Protein AF-A0A840RTL2-F1 (afdb_monomer_lite)

Sequence (52 aa):
MDSGTQTQGAVILSQCRMVDLVERSAKRIETAPIYIIQEALGELQAAIDLEE

Organism: NCBI:txid728004

Radius of gyration: 13.22 Å; chains: 1; bounding box: 26×25×31 Å

Secondary structure (DSSP, 8-state):
---S-SS-----GGG-----TTTTT--------HHHHHHHHHHHHHHHHTT-

Structure (mmCIF, N/CA/C/O backbone):
data_AF-A0A840RTL2-F1
#
_entry.id   AF-A0A840RTL2-F1
#
loop_
_atom_site.group_PDB
_atom_site.id
_atom_site.type_symbol
_atom_site.label_atom_id
_atom_site.label_alt_id
_atom_site.label_comp_id
_atom_site.label_asym_id
_atom_site.label_entity_id
_atom_site.label_seq_id
_atom_site.pdbx_PDB_ins_code
_atom_site.Cartn_x
_atom_site.Cartn_y
_atom_site.Cartn_z
_atom_site.occupancy
_atom_site.B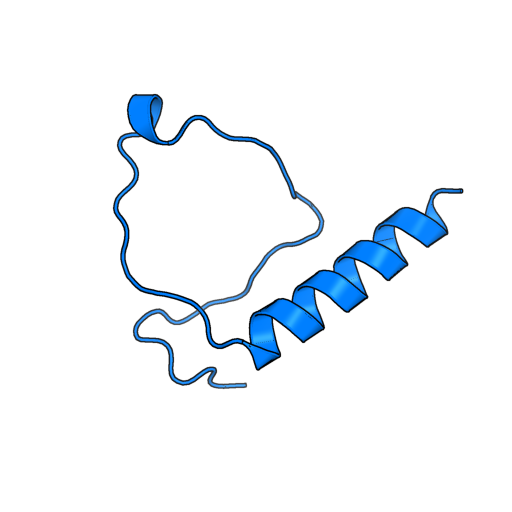_iso_or_equiv
_atom_site.auth_seq_id
_atom_site.auth_comp_id
_atom_site.auth_asym_id
_atom_site.auth_atom_id
_atom_site.pdbx_PDB_model_num
ATOM 1 N N . MET A 1 1 ? 7.385 -8.539 9.055 1.00 52.94 1 MET A N 1
ATOM 2 C CA . MET A 1 1 ? 7.453 -9.997 8.820 1.00 52.94 1 MET A CA 1
ATOM 3 C C . MET A 1 1 ? 7.468 -10.208 7.321 1.00 52.94 1 MET A C 1
ATOM 5 O O . MET A 1 1 ? 6.841 -9.425 6.624 1.00 52.94 1 MET A O 1
ATOM 9 N N . ASP A 1 2 ? 8.265 -11.161 6.851 1.00 68.81 2 ASP A N 1
ATOM 10 C CA . ASP A 1 2 ? 8.654 -11.309 5.446 1.00 68.81 2 ASP A CA 1
ATOM 11 C C . ASP A 1 2 ? 7.439 -11.703 4.591 1.00 68.81 2 ASP A C 1
ATOM 13 O O . ASP A 1 2 ? 6.956 -12.832 4.668 1.00 68.81 2 ASP A O 1
ATOM 17 N N . SER A 1 3 ? 6.897 -10.759 3.817 1.00 77.12 3 SER A N 1
ATOM 18 C CA . SER A 1 3 ? 5.659 -10.948 3.051 1.00 77.12 3 SER A CA 1
ATOM 19 C C . SER A 1 3 ? 5.792 -11.954 1.900 1.00 77.12 3 SER A C 1
ATOM 21 O O . SER A 1 3 ? 4.816 -12.232 1.202 1.00 77.12 3 SER A O 1
ATOM 23 N N . GLY A 1 4 ? 6.991 -12.502 1.678 1.00 80.00 4 GLY A N 1
ATOM 24 C CA . GLY A 1 4 ? 7.311 -13.348 0.527 1.00 80.00 4 GLY A CA 1
ATOM 25 C C . GLY A 1 4 ? 7.358 -12.569 -0.791 1.00 80.00 4 GLY A C 1
ATOM 26 O O . GLY A 1 4 ? 7.339 -13.174 -1.861 1.00 80.00 4 GLY A O 1
ATOM 27 N N . THR A 1 5 ? 7.389 -11.237 -0.718 1.00 87.31 5 THR A N 1
ATOM 28 C CA . THR A 1 5 ? 7.506 -10.333 -1.863 1.00 87.31 5 THR A CA 1
ATOM 29 C C . THR A 1 5 ? 8.947 -10.269 -2.347 1.00 87.31 5 THR A C 1
ATOM 31 O O . THR A 1 5 ? 9.899 -10.384 -1.571 1.00 87.31 5 THR A O 1
ATOM 34 N N . GLN A 1 6 ? 9.118 -10.066 -3.651 1.00 86.81 6 GLN A N 1
ATOM 35 C CA . GLN A 1 6 ? 10.434 -9.854 -4.246 1.00 86.81 6 GLN A CA 1
ATOM 36 C C . GLN A 1 6 ? 11.0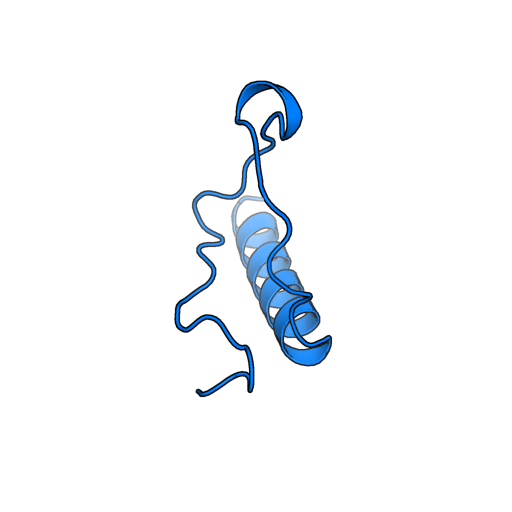87 -8.587 -3.681 1.00 86.81 6 GLN A C 1
ATOM 38 O O . GLN A 1 6 ? 12.300 -8.535 -3.473 1.00 86.81 6 GLN A O 1
ATOM 43 N N . THR A 1 7 ? 10.275 -7.561 -3.447 1.00 86.56 7 THR A N 1
ATOM 44 C CA . THR A 1 7 ? 10.675 -6.319 -2.804 1.00 86.56 7 THR A CA 1
ATOM 45 C C . THR A 1 7 ? 10.562 -6.431 -1.292 1.00 86.56 7 THR A C 1
ATOM 47 O O . THR A 1 7 ? 9.648 -7.048 -0.747 1.00 86.56 7 THR A O 1
ATOM 50 N N . GLN A 1 8 ? 11.523 -5.816 -0.614 1.00 86.88 8 GLN A N 1
ATOM 51 C CA . GLN A 1 8 ? 11.592 -5.749 0.838 1.00 86.88 8 GLN A CA 1
ATOM 52 C C . GLN A 1 8 ? 11.272 -4.317 1.265 1.00 86.88 8 GLN A C 1
ATOM 54 O O . GLN A 1 8 ? 11.813 -3.369 0.690 1.00 86.88 8 GLN A O 1
ATOM 59 N N . GLY A 1 9 ? 10.388 -4.144 2.247 1.00 85.44 9 GLY A N 1
ATOM 60 C CA . GLY A 1 9 ? 9.983 -2.814 2.693 1.00 85.44 9 GLY A CA 1
ATOM 61 C C . GLY A 1 9 ? 8.721 -2.795 3.548 1.00 85.44 9 GLY A C 1
ATOM 62 O O . GLY A 1 9 ? 8.249 -3.829 4.012 1.00 85.44 9 GLY A O 1
ATOM 63 N N . ALA A 1 10 ? 8.195 -1.589 3.752 1.00 88.44 10 ALA A N 1
ATOM 64 C CA . ALA A 1 10 ? 6.95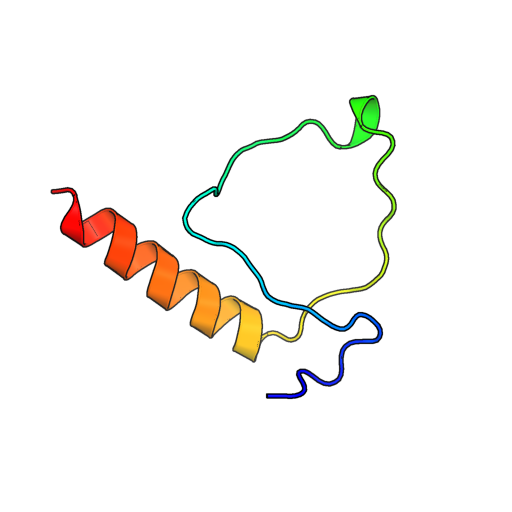9 -1.330 4.481 1.00 88.44 10 ALA A CA 1
ATOM 65 C C . ALA A 1 10 ? 6.015 -0.463 3.638 1.00 88.44 10 ALA A C 1
ATOM 67 O O . ALA A 1 10 ? 6.464 0.361 2.836 1.00 88.44 10 ALA A O 1
ATOM 68 N N . VAL A 1 11 ? 4.709 -0.632 3.841 1.00 89.31 11 VAL A N 1
ATOM 69 C CA . VAL A 1 11 ? 3.678 0.236 3.261 1.00 89.31 11 VAL A CA 1
ATOM 70 C C . VAL A 1 11 ? 3.418 1.393 4.227 1.00 89.31 11 VAL A C 1
ATOM 72 O O . VAL A 1 11 ? 3.236 1.171 5.419 1.00 89.31 11 VAL A O 1
ATOM 75 N N . ILE A 1 12 ? 3.410 2.631 3.725 1.00 92.69 12 ILE A N 1
ATOM 76 C CA . ILE A 1 12 ? 3.161 3.831 4.539 1.00 92.69 12 ILE A CA 1
ATOM 77 C C . ILE A 1 12 ? 1.732 4.320 4.300 1.00 92.69 12 ILE A C 1
ATOM 79 O O . ILE A 1 12 ? 1.453 4.950 3.280 1.00 92.69 12 ILE A O 1
ATOM 83 N N . LEU A 1 13 ? 0.835 4.043 5.248 1.00 94.00 13 LEU A N 1
ATOM 84 C CA . LEU A 1 13 ? -0.586 4.404 5.149 1.00 94.00 13 LEU A CA 1
ATOM 85 C C . LEU A 1 13 ? -0.870 5.860 5.532 1.00 94.00 13 LEU A C 1
ATOM 87 O O . LEU A 1 13 ? -1.746 6.487 4.945 1.00 94.00 13 LEU A O 1
ATOM 91 N N . SER A 1 14 ? -0.064 6.443 6.422 1.00 91.75 14 SER A N 1
ATOM 92 C CA . SER A 1 14 ? -0.209 7.833 6.889 1.00 91.75 14 SER A CA 1
ATOM 93 C C . SER A 1 14 ? 0.003 8.904 5.811 1.00 91.75 14 SER A C 1
ATOM 95 O O . SER A 1 14 ? -0.234 10.082 6.052 1.00 91.75 14 SER A O 1
ATOM 97 N N . GLN A 1 15 ? 0.477 8.520 4.624 1.00 91.00 15 GLN A N 1
ATOM 98 C CA . GLN A 1 15 ? 0.696 9.419 3.485 1.00 91.00 15 GLN A CA 1
ATOM 99 C C . GLN A 1 15 ? -0.019 8.922 2.221 1.00 91.00 15 GLN A C 1
ATOM 101 O O . GLN A 1 15 ? 0.467 9.145 1.101 1.00 91.00 15 GLN A O 1
ATOM 106 N N . CYS A 1 16 ? -1.136 8.208 2.401 1.00 91.44 16 CYS A N 1
ATOM 107 C CA . CYS A 1 16 ? -1.949 7.697 1.307 1.00 91.44 16 CYS A CA 1
ATOM 108 C C . CYS A 1 16 ? -2.420 8.852 0.413 1.00 91.44 16 CYS A C 1
ATOM 110 O O . CYS A 1 16 ? -2.932 9.863 0.890 1.00 91.44 16 CYS A O 1
ATOM 112 N N . ARG A 1 17 ? -2.185 8.736 -0.897 1.00 92.19 17 ARG A N 1
ATOM 113 C CA . ARG A 1 17 ? -2.479 9.796 -1.867 1.00 92.19 17 ARG A CA 1
ATOM 114 C C . ARG A 1 17 ? -2.667 9.232 -3.264 1.00 92.19 17 ARG A C 1
ATOM 116 O O . ARG A 1 17 ? -2.040 8.240 -3.634 1.00 92.19 17 ARG A O 1
ATOM 123 N N . MET A 1 18 ? -3.457 9.936 -4.064 1.00 94.50 18 MET A N 1
ATOM 124 C CA . MET A 1 18 ? -3.587 9.658 -5.490 1.00 94.50 18 MET A CA 1
ATOM 125 C C . MET A 1 18 ? -2.371 10.206 -6.240 1.00 94.50 18 MET A C 1
ATOM 127 O O . MET A 1 18 ? -1.910 11.317 -5.976 1.00 94.50 18 MET A O 1
ATOM 131 N N . VAL A 1 19 ? -1.838 9.421 -7.173 1.00 94.62 19 VAL A N 1
ATOM 132 C CA . VAL A 1 19 ? -0.705 9.809 -8.021 1.00 94.62 19 VAL A CA 1
ATOM 133 C C . VAL A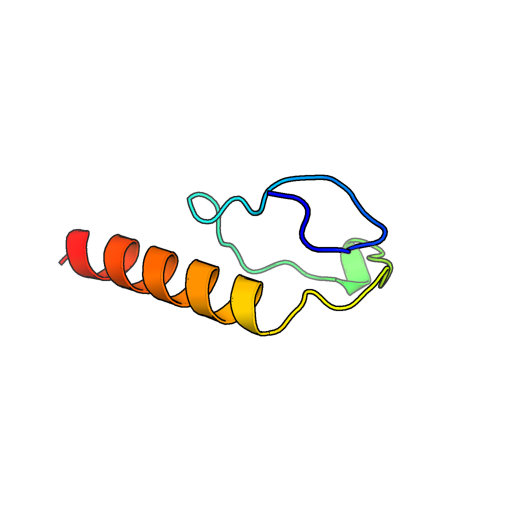 1 19 ? -0.963 9.395 -9.464 1.00 94.62 19 VAL A C 1
ATOM 135 O O . VAL A 1 19 ? -1.537 8.336 -9.712 1.00 94.62 19 VAL A O 1
ATOM 138 N N . ASP A 1 20 ? -0.503 10.208 -10.413 1.00 96.56 20 ASP A N 1
ATOM 139 C CA . ASP A 1 20 ? -0.483 9.832 -11.826 1.00 96.56 20 ASP A CA 1
ATOM 140 C C . ASP A 1 20 ? 0.677 8.860 -12.083 1.00 96.56 20 ASP A C 1
ATOM 142 O O . ASP A 1 20 ? 1.845 9.174 -11.834 1.00 96.56 20 ASP A O 1
ATOM 146 N N . LEU A 1 21 ? 0.354 7.653 -12.546 1.00 96.75 21 LEU A N 1
ATOM 147 C CA . LEU A 1 21 ? 1.343 6.615 -12.828 1.00 96.75 21 LEU A CA 1
ATOM 148 C C . LEU A 1 21 ? 2.069 6.837 -14.161 1.00 96.75 21 LEU A C 1
ATOM 150 O O . LEU A 1 21 ? 3.229 6.442 -14.285 1.00 96.75 21 LEU A O 1
ATOM 154 N N . VAL A 1 22 ? 1.401 7.446 -15.142 1.00 96.31 22 VAL A N 1
ATOM 155 C CA . VAL A 1 22 ? 1.930 7.684 -16.490 1.00 96.31 22 VAL A CA 1
ATOM 156 C C . VAL A 1 22 ? 2.951 8.809 -16.443 1.00 96.31 22 VAL A C 1
ATOM 158 O O . VAL A 1 22 ? 4.089 8.616 -16.865 1.00 96.31 22 VAL A O 1
ATOM 161 N N . GLU A 1 23 ? 2.583 9.949 -15.859 1.00 98.00 23 GLU A N 1
ATOM 162 C CA . GLU A 1 23 ? 3.482 11.099 -15.724 1.00 98.00 23 GLU A CA 1
ATOM 163 C C . GLU A 1 23 ? 4.720 10.737 -14.889 1.00 98.00 23 GLU A C 1
ATOM 165 O O . GLU A 1 23 ? 5.846 11.109 -15.219 1.00 98.00 23 GLU A O 1
ATOM 170 N N . ARG A 1 24 ? 4.537 9.918 -13.843 1.00 96.25 24 ARG A N 1
ATOM 171 C CA . ARG A 1 24 ? 5.634 9.433 -12.991 1.00 96.25 24 ARG A CA 1
ATOM 172 C C . ARG A 1 24 ? 6.431 8.274 -13.586 1.00 96.25 24 ARG A C 1
ATOM 174 O O . ARG A 1 24 ? 7.359 7.806 -12.930 1.00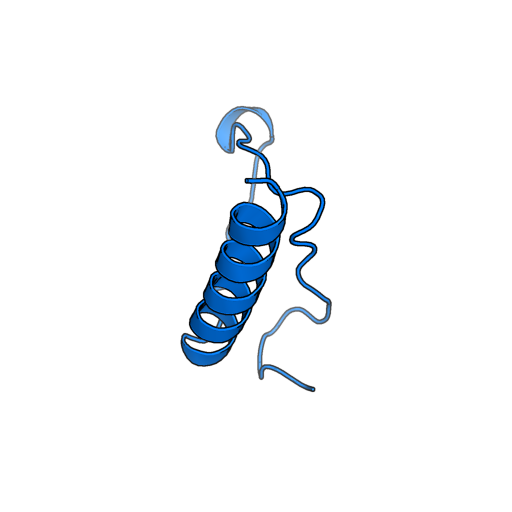 96.25 24 ARG A O 1
ATOM 181 N N . SER A 1 25 ? 6.095 7.806 -14.791 1.00 97.00 25 SER A N 1
ATOM 182 C CA . SER A 1 25 ? 6.769 6.677 -15.451 1.00 97.00 25 SER A CA 1
ATOM 183 C C . SER A 1 25 ? 6.872 5.434 -14.551 1.00 97.00 25 SER A C 1
ATOM 185 O O . SER A 1 25 ? 7.921 4.793 -14.454 1.00 97.00 25 SER A O 1
ATOM 187 N N . ALA A 1 26 ? 5.790 5.112 -13.838 1.00 95.94 26 ALA A N 1
ATOM 188 C CA . ALA A 1 26 ? 5.782 4.022 -12.872 1.00 95.94 26 ALA A CA 1
ATOM 189 C C . ALA A 1 26 ? 5.995 2.655 -13.548 1.00 95.94 26 ALA A C 1
ATOM 191 O O . ALA A 1 26 ? 5.481 2.378 -14.632 1.00 95.94 26 ALA A O 1
ATOM 192 N N . LYS A 1 27 ? 6.713 1.757 -12.863 1.00 95.06 27 LYS A N 1
ATOM 193 C CA . LYS A 1 27 ? 6.937 0.373 -13.297 1.00 95.06 27 LYS A CA 1
ATOM 194 C C . LYS A 1 27 ? 6.230 -0.590 -12.350 1.00 95.06 27 LYS A C 1
ATOM 196 O O . LYS A 1 27 ? 6.481 -0.569 -11.147 1.00 95.06 27 LYS A O 1
ATOM 201 N N . ARG A 1 28 ? 5.404 -1.489 -12.891 1.00 93.50 28 ARG A N 1
ATOM 202 C CA . ARG A 1 28 ? 4.858 -2.610 -12.115 1.00 93.50 28 ARG A CA 1
ATOM 203 C C . ARG A 1 28 ? 5.979 -3.605 -11.801 1.00 93.50 28 ARG A C 1
ATOM 205 O O . ARG A 1 28 ? 6.612 -4.116 -12.723 1.00 93.50 28 ARG A O 1
ATOM 212 N N . ILE A 1 29 ? 6.200 -3.868 -10.515 1.00 92.81 29 ILE A N 1
ATOM 213 C CA . ILE A 1 29 ? 7.201 -4.834 -10.040 1.00 92.81 29 ILE A CA 1
ATOM 214 C C . ILE A 1 29 ? 6.530 -6.166 -9.725 1.00 92.81 29 ILE A C 1
ATOM 216 O O . ILE A 1 29 ? 6.812 -7.173 -10.364 1.00 92.81 29 ILE A O 1
ATOM 220 N N . GLU A 1 30 ? 5.579 -6.149 -8.798 1.00 93.25 30 GLU A N 1
ATOM 221 C CA . GLU A 1 30 ? 4.874 -7.338 -8.337 1.00 93.25 30 GLU A CA 1
ATOM 222 C C . GLU A 1 30 ? 3.473 -6.979 -7.829 1.00 93.25 30 GLU A C 1
ATOM 224 O O . GLU A 1 30 ? 3.042 -5.826 -7.900 1.00 93.25 30 GLU A O 1
ATOM 229 N N . THR A 1 31 ? 2.752 -7.984 -7.342 1.00 91.81 31 THR A N 1
ATOM 230 C CA . THR A 1 31 ? 1.464 -7.819 -6.673 1.00 91.81 31 THR A CA 1
ATOM 231 C C . THR A 1 31 ? 1.627 -8.257 -5.223 1.00 91.81 31 THR A C 1
ATOM 233 O O . THR A 1 31 ? 2.086 -9.370 -4.974 1.00 91.81 31 THR A O 1
ATOM 236 N N . ALA A 1 32 ? 1.256 -7.389 -4.280 1.00 91.50 32 ALA A N 1
ATOM 237 C CA . ALA A 1 32 ? 1.311 -7.717 -2.861 1.00 91.50 32 ALA A CA 1
ATOM 238 C C . ALA A 1 32 ? 0.364 -8.890 -2.529 1.00 91.50 32 ALA A C 1
ATOM 240 O O . ALA A 1 32 ? -0.714 -8.996 -3.126 1.00 91.50 32 ALA A O 1
ATOM 241 N N . PRO A 1 33 ? 0.728 -9.764 -1.577 1.00 91.81 33 PRO A N 1
ATOM 242 C CA . PRO A 1 33 ? -0.148 -10.831 -1.118 1.00 91.81 33 PRO A CA 1
ATOM 243 C C . PRO A 1 33 ? -1.462 -10.297 -0.545 1.00 91.81 33 PRO A C 1
ATOM 245 O O . PRO A 1 33 ? -1.491 -9.259 0.115 1.00 91.81 33 PRO A O 1
ATOM 248 N N . ILE A 1 34 ? -2.548 -11.053 -0.725 1.00 93.69 34 ILE A N 1
ATOM 249 C CA . ILE A 1 34 ? -3.886 -10.613 -0.307 1.00 93.69 34 ILE A CA 1
ATOM 250 C C . ILE A 1 34 ? -3.983 -10.323 1.194 1.00 93.69 34 ILE A C 1
ATOM 252 O O . ILE A 1 34 ? -4.629 -9.356 1.577 1.00 93.69 34 ILE A O 1
ATOM 256 N N . TYR A 1 35 ? -3.320 -11.113 2.041 1.00 92.88 35 TYR A N 1
ATOM 257 C CA . TYR A 1 35 ? -3.386 -10.930 3.492 1.00 92.88 35 TYR A CA 1
ATOM 258 C C . TYR A 1 35 ? -2.759 -9.598 3.938 1.00 92.88 35 TYR A C 1
ATOM 260 O O . TYR A 1 35 ? -3.323 -8.941 4.804 1.00 92.88 35 TYR A O 1
ATOM 268 N N . ILE A 1 36 ? -1.680 -9.150 3.278 1.00 92.25 36 ILE A N 1
ATOM 269 C CA . ILE A 1 36 ? -1.060 -7.835 3.520 1.00 92.25 36 ILE A CA 1
ATOM 270 C C . ILE A 1 36 ? -2.005 -6.706 3.102 1.00 92.25 36 ILE A C 1
ATOM 272 O O . ILE A 1 36 ? -2.122 -5.703 3.796 1.00 92.25 36 ILE A O 1
ATOM 276 N N . ILE A 1 37 ? -2.699 -6.860 1.968 1.00 93.75 37 ILE A N 1
ATOM 277 C CA . ILE A 1 37 ? -3.667 -5.857 1.499 1.00 93.75 37 ILE A CA 1
ATOM 278 C C . ILE A 1 37 ? -4.821 -5.721 2.501 1.00 93.75 37 ILE A C 1
ATOM 280 O O . ILE A 1 37 ? -5.240 -4.607 2.795 1.00 93.75 37 ILE A O 1
ATOM 284 N N . GLN A 1 38 ? -5.327 -6.837 3.032 1.00 96.12 38 GLN A N 1
ATOM 285 C CA . GLN A 1 38 ? -6.413 -6.826 4.018 1.00 96.12 38 GLN A CA 1
ATOM 286 C C . GLN A 1 38 ? -5.992 -6.164 5.335 1.00 96.12 38 GLN A C 1
ATOM 288 O O . GLN A 1 38 ? -6.734 -5.338 5.858 1.00 96.12 38 GLN A O 1
ATOM 293 N N . GLU A 1 39 ? -4.795 -6.478 5.835 1.00 94.00 39 GLU A N 1
ATOM 294 C CA . GLU A 1 39 ? -4.212 -5.832 7.018 1.00 94.00 39 GLU A CA 1
ATOM 295 C C . GLU A 1 39 ? -4.087 -4.315 6.814 1.00 94.00 39 GLU A C 1
ATOM 297 O O . GLU A 1 39 ? -4.625 -3.533 7.596 1.00 94.00 39 GLU A O 1
ATOM 302 N N . ALA A 1 40 ? -3.495 -3.897 5.692 1.00 94.12 40 ALA A N 1
ATOM 303 C CA . ALA A 1 40 ? -3.308 -2.490 5.361 1.00 94.12 40 ALA A 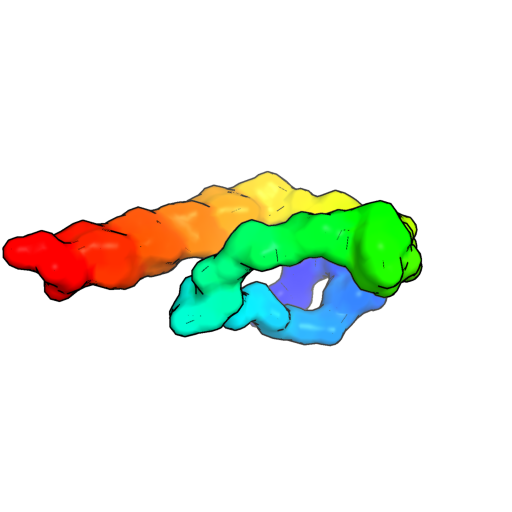CA 1
ATOM 304 C C . ALA A 1 40 ? -4.633 -1.715 5.220 1.00 94.12 40 ALA A C 1
ATOM 306 O O . ALA A 1 40 ? -4.727 -0.564 5.641 1.00 94.12 40 ALA A O 1
ATOM 307 N N . LEU A 1 41 ? -5.668 -2.326 4.634 1.00 95.19 41 LEU A N 1
ATOM 308 C CA . LEU A 1 41 ? -6.992 -1.706 4.532 1.00 95.19 41 LEU A CA 1
ATOM 309 C C . LEU A 1 41 ? -7.673 -1.573 5.898 1.00 95.19 41 LEU A C 1
ATOM 311 O O . LEU A 1 41 ? -8.315 -0.557 6.145 1.00 95.19 41 LEU A O 1
ATOM 315 N N . GLY A 1 42 ? -7.522 -2.564 6.781 1.00 96.06 42 GLY A N 1
ATOM 316 C CA . GLY A 1 42 ? -8.052 -2.500 8.143 1.00 96.06 42 GLY A CA 1
ATOM 317 C C . GLY A 1 42 ? -7.420 -1.371 8.958 1.00 96.06 42 GLY A C 1
ATOM 318 O O . GLY A 1 42 ? -8.131 -0.601 9.600 1.00 96.06 42 GLY A O 1
ATOM 319 N N . GLU A 1 43 ? -6.096 -1.225 8.878 1.00 94.12 43 GLU A N 1
ATOM 320 C CA . GLU A 1 43 ? -5.379 -0.118 9.519 1.00 94.12 43 GLU A CA 1
ATOM 321 C C . GLU A 1 43 ? -5.768 1.244 8.936 1.00 94.12 43 GLU A C 1
ATOM 323 O O . GLU A 1 43 ? -5.964 2.201 9.684 1.00 94.12 43 GLU A O 1
ATOM 328 N N . LEU A 1 44 ? -5.913 1.338 7.609 1.00 94.50 44 LEU A N 1
ATOM 329 C CA . LEU A 1 44 ? -6.330 2.574 6.952 1.00 94.50 44 LEU A CA 1
ATOM 330 C C . LEU A 1 44 ? -7.752 2.980 7.357 1.00 94.50 44 LEU A C 1
ATOM 332 O O . LEU A 1 44 ? -7.980 4.152 7.638 1.00 94.50 44 LEU A O 1
ATOM 336 N N . GLN A 1 45 ? -8.688 2.029 7.414 1.00 94.69 45 GLN A N 1
ATOM 337 C CA . GLN A 1 45 ? -10.056 2.283 7.869 1.00 94.69 45 GLN A CA 1
ATOM 338 C C . GLN A 1 45 ? -10.061 2.801 9.309 1.00 94.69 45 GLN A C 1
ATOM 340 O O . GLN A 1 45 ? -10.640 3.846 9.577 1.00 94.69 45 GLN A O 1
ATOM 345 N N . ALA A 1 46 ? -9.342 2.125 10.211 1.00 94.38 46 ALA A N 1
ATOM 346 C CA . ALA A 1 46 ? -9.235 2.555 11.600 1.00 94.38 46 ALA A CA 1
ATOM 347 C C . ALA A 1 46 ? -8.628 3.963 11.730 1.00 94.38 46 ALA A C 1
ATOM 349 O O . ALA A 1 46 ? -9.062 4.733 12.576 1.00 94.38 46 ALA A O 1
ATOM 350 N N . ALA A 1 47 ? -7.643 4.313 10.897 1.00 91.00 47 ALA A N 1
ATOM 351 C CA . ALA A 1 47 ? -7.055 5.650 10.894 1.00 91.00 47 ALA A CA 1
ATOM 352 C C . ALA A 1 47 ? -8.041 6.732 10.423 1.00 91.00 47 ALA A C 1
ATOM 354 O O . ALA A 1 47 ? -8.054 7.812 11.001 1.00 91.00 47 ALA A O 1
ATOM 355 N N . ILE A 1 48 ? -8.863 6.441 9.409 1.00 91.38 48 ILE A N 1
ATOM 356 C CA . ILE A 1 48 ? -9.876 7.373 8.889 1.00 91.38 48 ILE A CA 1
ATOM 357 C C . ILE A 1 48 ? -11.018 7.558 9.897 1.00 91.38 48 ILE A C 1
ATOM 359 O O . ILE A 1 48 ? -11.425 8.687 10.146 1.00 91.38 48 ILE A O 1
ATOM 363 N N . ASP A 1 49 ? -11.492 6.479 10.521 1.00 91.81 49 ASP A N 1
ATOM 364 C CA . ASP A 1 49 ? -12.596 6.531 11.493 1.00 91.81 49 ASP A CA 1
ATOM 365 C C . ASP A 1 49 ? -12.223 7.282 12.784 1.00 91.81 49 ASP A C 1
ATOM 367 O O . ASP A 1 49 ? -13.094 7.771 13.495 1.00 91.81 49 ASP A O 1
ATOM 371 N N . LEU A 1 50 ? -10.929 7.375 13.113 1.00 76.31 50 LEU A N 1
ATOM 372 C CA . LEU A 1 50 ? -10.428 8.158 14.250 1.00 76.31 50 LEU A CA 1
ATOM 373 C C . LEU A 1 50 ? -10.444 9.675 14.002 1.00 76.31 50 LEU A C 1
ATOM 375 O O . LEU A 1 50 ? -10.261 10.437 14.953 1.00 76.31 50 LEU A O 1
ATOM 379 N N . GLU A 1 51 ? -10.594 10.111 12.749 1.00 64.94 51 GLU A N 1
ATOM 380 C CA . GLU A 1 51 ? -10.659 11.529 12.375 1.00 64.94 51 GLU A CA 1
ATOM 381 C C . GLU A 1 51 ? -12.101 12.091 12.349 1.00 64.94 51 GLU A C 1
ATOM 383 O O . GLU A 1 51 ? -12.258 13.301 12.157 1.00 64.94 51 GLU A O 1
ATOM 388 N N . GLU A 1 52 ? -13.132 11.260 12.577 1.00 52.25 52 GLU A N 1
ATOM 389 C CA . GLU A 1 52 ? -14.541 11.670 12.785 1.00 52.25 52 GLU A CA 1
ATOM 390 C C . GLU A 1 52 ? -14.884 11.927 14.267 1.00 52.25 52 GLU A C 1
ATOM 392 O O . GLU A 1 52 ? -15.635 12.900 14.529 1.00 52.25 52 GLU A O 1
#

pLDDT: mean 89.46, std 9.9, range [52.25, 98.0]

Foldseek 3Di:
DCQVDPDDDDDDLVPDDDDDCVVVVHDDDDDGDPVVVVVSVVVNVVVVVVVD